Protein AF-A0A930HTI9-F1 (afdb_monomer)

Sequence (51 aa):
MAKESMKAREVKRAKLVAKYAAKRAQLKAEGNYEALQALPKNASPVRLHNR

Radius of gyration: 12.64 Å; Cα contacts (8 Å, |Δi|>4): 28; chains: 1; bounding box: 31×15×33 Å

Mean predicted aligned error: 3.72 Å

Structure (mmCIF, N/CA/C/O backbone):
data_AF-A0A930HTI9-F1
#
_entry.id   AF-A0A930HTI9-F1
#
loop_
_atom_site.group_PDB
_atom_site.id
_atom_site.type_symbol
_atom_site.label_atom_id
_atom_site.label_alt_id
_atom_site.label_comp_id
_atom_site.label_asym_id
_atom_site.label_entity_id
_atom_site.label_seq_id
_atom_site.pdbx_PDB_ins_code
_atom_site.Cartn_x
_atom_site.Cartn_y
_atom_site.Cartn_z
_atom_site.occupancy
_atom_site.B_iso_or_equiv
_atom_site.auth_seq_id
_atom_site.auth_comp_id
_atom_site.auth_asym_id
_atom_site.auth_atom_id
_atom_site.pdbx_PDB_model_num
ATOM 1 N N . MET A 1 1 ? 17.692 7.420 -17.375 1.00 73.56 1 MET A N 1
ATOM 2 C CA . MET A 1 1 ? 16.671 6.349 -17.277 1.00 73.56 1 MET A CA 1
ATOM 3 C C . MET A 1 1 ? 16.601 5.861 -15.832 1.00 73.56 1 MET A C 1
ATOM 5 O O . MET A 1 1 ? 17.650 5.708 -15.217 1.00 73.56 1 MET A O 1
ATOM 9 N N . ALA A 1 2 ? 15.411 5.666 -15.252 1.00 80.38 2 ALA A N 1
ATOM 10 C CA . ALA A 1 2 ? 15.308 5.100 -13.903 1.00 80.38 2 ALA A CA 1
ATOM 11 C C . ALA A 1 2 ? 15.809 3.646 -13.892 1.00 80.38 2 ALA A C 1
ATOM 13 O O . ALA A 1 2 ? 15.497 2.891 -14.812 1.00 80.38 2 ALA A O 1
ATOM 14 N N . LYS A 1 3 ? 16.548 3.259 -12.842 1.00 92.31 3 LYS A N 1
ATOM 15 C CA . LYS A 1 3 ? 17.020 1.878 -12.648 1.00 92.31 3 LYS A CA 1
ATOM 16 C C . LYS A 1 3 ? 15.832 0.913 -12.711 1.00 92.31 3 LYS A C 1
ATOM 18 O O . LYS A 1 3 ? 14.790 1.188 -12.113 1.00 92.31 3 LYS A O 1
ATOM 23 N N . GLU A 1 4 ? 15.988 -0.227 -13.376 1.00 92.69 4 GLU A N 1
ATOM 24 C CA . GLU A 1 4 ? 14.915 -1.226 -13.512 1.00 92.69 4 GLU A CA 1
ATOM 25 C C . GLU A 1 4 ? 14.379 -1.700 -12.157 1.00 92.69 4 GLU A C 1
ATOM 27 O O . GLU A 1 4 ? 13.170 -1.822 -11.961 1.00 92.69 4 GLU A O 1
ATOM 32 N N . SER A 1 5 ? 15.267 -1.834 -11.170 1.00 92.94 5 SER A N 1
ATOM 33 C CA . SER A 1 5 ? 14.910 -2.160 -9.787 1.00 92.94 5 SER A CA 1
ATOM 34 C C . SER A 1 5 ? 13.940 -1.154 -9.155 1.00 92.94 5 SER A C 1
ATOM 36 O O . SER A 1 5 ? 13.103 -1.530 -8.332 1.00 92.94 5 SER A O 1
ATOM 38 N N . MET A 1 6 ? 14.003 0.119 -9.555 1.00 92.25 6 MET A N 1
ATOM 39 C CA . MET A 1 6 ? 13.092 1.158 -9.072 1.00 92.25 6 MET A CA 1
ATOM 40 C C . MET A 1 6 ? 11.718 1.056 -9.734 1.00 92.25 6 MET A C 1
ATOM 42 O O . MET A 1 6 ? 10.714 1.175 -9.034 1.00 92.25 6 MET A O 1
ATOM 46 N N . LYS A 1 7 ? 11.660 0.761 -11.039 1.00 90.81 7 LYS A N 1
ATOM 47 C CA . LYS A 1 7 ? 10.392 0.499 -11.744 1.00 90.81 7 LYS A CA 1
ATOM 48 C C . LYS A 1 7 ? 9.688 -0.728 -11.156 1.00 90.81 7 LYS A C 1
ATOM 50 O O . LYS A 1 7 ? 8.517 -0.658 -10.794 1.00 90.81 7 LYS A O 1
ATOM 55 N N . ALA A 1 8 ? 10.426 -1.821 -10.946 1.00 92.88 8 ALA A N 1
ATOM 56 C CA . ALA A 1 8 ? 9.898 -3.039 -10.331 1.00 92.88 8 ALA A CA 1
ATOM 57 C C . ALA A 1 8 ? 9.366 -2.801 -8.904 1.00 92.88 8 ALA A C 1
ATOM 59 O O . ALA A 1 8 ? 8.347 -3.374 -8.504 1.00 92.88 8 ALA A O 1
ATOM 60 N N . ARG A 1 9 ? 10.022 -1.924 -8.132 1.00 93.81 9 ARG A N 1
ATOM 61 C CA . ARG A 1 9 ? 9.566 -1.540 -6.790 1.00 93.81 9 ARG A CA 1
ATOM 62 C C . ARG A 1 9 ? 8.219 -0.819 -6.824 1.00 93.81 9 ARG A C 1
ATOM 64 O O . ARG A 1 9 ? 7.363 -1.154 -6.006 1.00 93.81 9 ARG A O 1
ATOM 71 N N . GLU A 1 10 ? 8.017 0.121 -7.745 1.00 92.12 10 GLU A N 1
ATOM 72 C CA . GLU A 1 10 ? 6.727 0.815 -7.882 1.00 92.12 10 GLU A CA 1
ATOM 73 C C . GLU A 1 10 ? 5.619 -0.138 -8.342 1.00 92.12 10 GLU A C 1
ATOM 75 O O . GLU A 1 10 ? 4.546 -0.160 -7.739 1.00 92.12 10 GLU A O 1
ATOM 80 N N . VAL A 1 11 ? 5.902 -1.037 -9.291 1.00 93.00 11 VAL A N 1
ATOM 81 C CA . VAL A 1 11 ? 4.942 -2.080 -9.703 1.00 93.00 11 VAL A CA 1
ATOM 82 C C . VAL A 1 11 ? 4.526 -2.955 -8.513 1.00 93.00 11 VAL A C 1
ATOM 84 O O . VAL A 1 11 ? 3.343 -3.251 -8.330 1.00 93.00 11 VAL A O 1
ATOM 87 N N . LYS A 1 12 ? 5.476 -3.352 -7.655 1.00 93.75 12 LYS A N 1
ATOM 88 C CA . LYS A 1 12 ? 5.181 -4.136 -6.443 1.00 93.75 12 LYS A CA 1
ATOM 89 C C . LYS A 1 12 ? 4.341 -3.347 -5.432 1.00 93.75 12 LYS A C 1
ATOM 91 O O . LYS A 1 12 ? 3.459 -3.930 -4.798 1.00 93.75 12 LYS A O 1
ATOM 96 N N . ARG A 1 13 ? 4.593 -2.043 -5.275 1.00 94.50 13 ARG A N 1
ATOM 97 C CA . ARG A 1 13 ? 3.797 -1.163 -4.402 1.00 94.50 13 ARG A CA 1
ATOM 98 C C . ARG A 1 13 ? 2.374 -1.007 -4.918 1.00 94.50 13 ARG A C 1
ATOM 100 O O . ARG A 1 13 ? 1.452 -1.218 -4.139 1.00 94.50 13 ARG A O 1
ATOM 107 N N . ALA A 1 14 ? 2.188 -0.746 -6.210 1.00 93.31 14 ALA A N 1
ATOM 108 C CA . ALA A 1 14 ? 0.865 -0.620 -6.820 1.00 93.31 14 ALA A CA 1
ATOM 109 C C . ALA A 1 14 ? 0.011 -1.881 -6.593 1.00 93.31 14 ALA A C 1
ATOM 111 O O . ALA A 1 14 ? -1.128 -1.789 -6.138 1.00 93.31 14 ALA A O 1
ATOM 112 N N . LYS A 1 15 ? 0.599 -3.070 -6.791 1.00 94.31 15 LYS A N 1
ATOM 113 C CA . LYS A 1 15 ? -0.064 -4.357 -6.509 1.00 94.31 15 LYS A CA 1
ATOM 114 C C . LYS A 1 15 ? -0.465 -4.506 -5.036 1.00 94.31 15 LYS A C 1
ATOM 116 O O . LYS A 1 15 ? -1.562 -4.974 -4.739 1.00 94.31 15 LYS A O 1
ATOM 121 N N . LEU A 1 16 ? 0.406 -4.108 -4.106 1.00 94.44 16 LEU A N 1
ATOM 122 C CA . LEU A 1 16 ? 0.111 -4.150 -2.669 1.00 94.44 16 LEU A CA 1
ATOM 123 C C . LEU A 1 16 ? -0.996 -3.170 -2.274 1.00 94.44 16 LEU A C 1
ATOM 125 O O . LEU A 1 16 ? -1.883 -3.542 -1.510 1.00 94.44 16 LEU A O 1
ATOM 129 N N . VAL A 1 17 ? -0.964 -1.944 -2.794 1.00 94.06 17 VAL A N 1
ATOM 130 C CA . VAL A 1 17 ? -2.002 -0.938 -2.539 1.00 94.06 17 VAL A CA 1
ATOM 131 C C . VAL A 1 17 ? -3.355 -1.446 -3.032 1.00 94.06 17 VAL A C 1
ATOM 133 O O . VAL A 1 17 ? -4.310 -1.423 -2.262 1.00 94.06 17 VAL A O 1
ATOM 136 N N . ALA A 1 18 ? -3.427 -1.992 -4.251 1.00 93.50 18 ALA A N 1
ATOM 137 C CA . ALA A 1 18 ? -4.658 -2.572 -4.788 1.00 93.50 18 ALA A CA 1
ATOM 138 C C . ALA A 1 18 ? -5.190 -3.718 -3.910 1.00 93.50 18 ALA A C 1
ATOM 140 O O . ALA A 1 18 ? -6.373 -3.745 -3.579 1.00 93.50 18 ALA A O 1
ATOM 141 N N . LYS A 1 19 ? -4.308 -4.619 -3.451 1.00 94.19 19 LYS A N 1
ATOM 142 C CA . LYS A 1 19 ? -4.683 -5.751 -2.588 1.00 94.19 19 LYS A CA 1
ATOM 143 C C . LYS A 1 19 ? -5.306 -5.315 -1.256 1.00 94.19 19 LYS A C 1
ATOM 145 O O . LYS A 1 19 ? -6.225 -5.966 -0.770 1.00 94.19 19 LYS A O 1
ATOM 150 N N . TYR A 1 20 ? -4.795 -4.248 -0.644 1.00 93.44 20 TYR A N 1
ATOM 151 C CA . TYR A 1 20 ? -5.224 -3.802 0.688 1.00 93.44 20 TYR A CA 1
ATOM 152 C C . TYR A 1 20 ? -6.154 -2.582 0.664 1.00 93.44 20 TYR A C 1
ATOM 154 O O . TYR A 1 20 ? -6.547 -2.115 1.732 1.00 93.44 20 TYR A O 1
ATOM 162 N N . ALA A 1 21 ? -6.536 -2.078 -0.513 1.00 92.81 21 ALA A N 1
ATOM 163 C CA . ALA A 1 21 ? -7.366 -0.882 -0.653 1.00 92.81 21 ALA A CA 1
ATOM 164 C C . ALA A 1 21 ? -8.703 -1.009 0.095 1.00 92.81 21 ALA A C 1
ATOM 166 O O . ALA A 1 21 ? -9.039 -0.135 0.893 1.00 92.81 21 ALA A O 1
ATOM 167 N N . ALA A 1 22 ? -9.413 -2.126 -0.095 1.00 92.38 22 ALA A N 1
ATOM 168 C CA . ALA A 1 22 ? -10.704 -2.373 0.546 1.00 92.38 22 ALA A CA 1
ATOM 169 C C . ALA A 1 22 ? -10.579 -2.472 2.076 1.00 92.38 22 ALA A C 1
ATOM 171 O O . ALA A 1 22 ? -11.255 -1.747 2.803 1.00 92.38 22 ALA A O 1
ATOM 172 N N . LYS A 1 23 ? -9.633 -3.286 2.570 1.00 90.75 23 LYS A N 1
ATOM 173 C CA . LYS A 1 23 ? -9.377 -3.439 4.013 1.00 90.75 23 LYS A CA 1
ATOM 174 C C . LYS A 1 23 ? -8.971 -2.115 4.661 1.00 90.75 23 LYS A C 1
ATOM 176 O O . LYS A 1 23 ? -9.400 -1.798 5.761 1.00 90.75 23 LYS A O 1
ATOM 181 N N . ARG A 1 24 ? -8.159 -1.309 3.975 1.00 92.31 24 ARG A N 1
ATOM 182 C CA . ARG A 1 24 ? -7.747 0.009 4.465 1.00 92.31 24 ARG A CA 1
ATOM 183 C C . ARG A 1 24 ? -8.912 1.001 4.523 1.00 92.31 24 ARG A C 1
ATOM 185 O O . ARG A 1 24 ? -8.938 1.821 5.436 1.00 92.31 24 ARG A O 1
ATOM 192 N N . ALA A 1 25 ? -9.831 0.960 3.558 1.00 91.62 25 ALA A N 1
ATOM 193 C CA . ALA A 1 25 ? -11.023 1.805 3.562 1.00 91.62 25 ALA A CA 1
ATOM 194 C C . ALA A 1 25 ? -11.955 1.448 4.729 1.00 91.62 25 ALA A C 1
ATOM 196 O O . ALA A 1 25 ? -12.375 2.348 5.449 1.00 91.62 25 ALA A O 1
ATOM 197 N N . GLN A 1 26 ? -12.178 0.151 4.968 1.00 91.62 26 GLN A N 1
ATOM 198 C CA . GLN A 1 26 ? -12.955 -0.357 6.105 1.00 91.62 26 GLN A CA 1
ATOM 199 C C . GLN A 1 26 ? -12.349 0.076 7.445 1.00 91.62 26 GLN A C 1
ATOM 201 O O . GLN A 1 26 ? -12.994 0.787 8.205 1.00 91.62 26 GLN A O 1
ATOM 206 N N . LEU A 1 27 ? -11.064 -0.219 7.678 1.00 91.81 27 LEU A N 1
ATOM 207 C CA . LEU A 1 27 ? -10.382 0.142 8.929 1.00 91.81 27 LEU A CA 1
ATOM 208 C C . LEU A 1 27 ? -10.341 1.656 9.180 1.00 91.81 27 LEU A C 1
ATOM 210 O O . LEU A 1 27 ? -10.361 2.102 10.324 1.00 91.81 27 LEU A O 1
ATOM 214 N N . LYS A 1 28 ? -10.278 2.462 8.111 1.00 89.12 28 LYS A N 1
ATOM 215 C CA . LYS A 1 28 ? -10.346 3.921 8.223 1.00 89.12 28 LYS A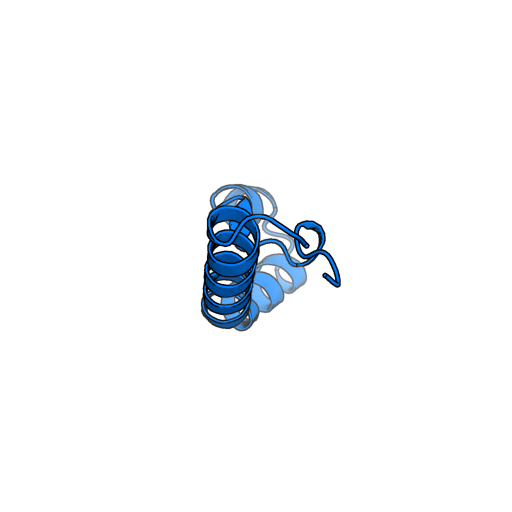 CA 1
ATOM 216 C C . LYS A 1 28 ? -11.760 4.397 8.576 1.00 89.12 28 LYS A C 1
ATOM 218 O O . LYS A 1 28 ? -11.875 5.327 9.363 1.00 89.12 28 LYS A O 1
ATOM 223 N N . ALA A 1 29 ? -12.798 3.788 8.005 1.00 91.50 29 ALA A N 1
ATOM 224 C CA . ALA A 1 29 ? -14.188 4.108 8.329 1.00 91.50 29 ALA A CA 1
ATOM 225 C C . ALA A 1 29 ? -14.544 3.709 9.771 1.00 91.50 29 ALA A C 1
ATOM 227 O O . ALA A 1 29 ? -15.227 4.454 10.462 1.00 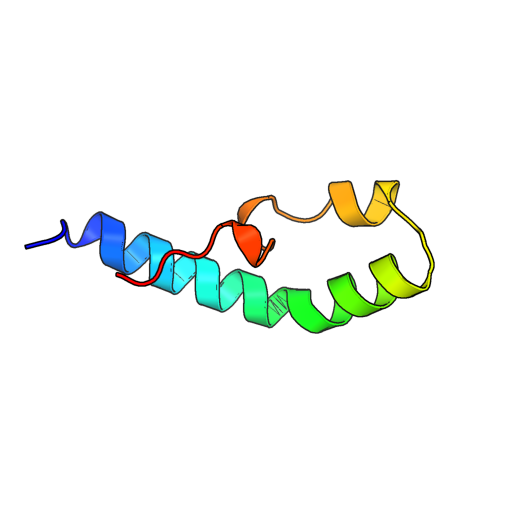91.50 29 ALA A O 1
ATOM 228 N N . GLU A 1 30 ? -14.013 2.580 10.240 1.00 91.06 30 GLU A N 1
ATOM 229 C CA . GLU A 1 30 ? -14.157 2.092 11.618 1.00 91.06 30 GLU A CA 1
ATOM 230 C C . GLU A 1 30 ? -13.337 2.901 12.639 1.00 91.06 30 GLU A C 1
ATOM 232 O O . GLU A 1 30 ? -13.518 2.736 13.841 1.00 91.06 30 GLU A O 1
ATOM 237 N N . GLY A 1 31 ? -12.408 3.754 12.192 1.00 89.81 31 GLY A N 1
ATOM 238 C CA . GLY A 1 31 ? -11.520 4.508 13.082 1.00 89.81 31 GLY A CA 1
ATOM 239 C C . GLY A 1 31 ? -10.501 3.639 13.832 1.00 89.81 31 GLY A C 1
ATOM 240 O O . GLY A 1 31 ? -9.889 4.101 14.793 1.00 89.81 31 GLY A O 1
ATOM 241 N N . ASN A 1 32 ? -10.284 2.391 13.404 1.00 89.31 32 ASN A N 1
A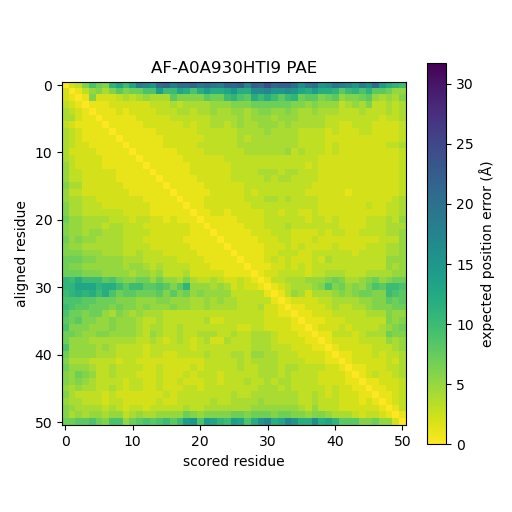TOM 242 C CA . ASN A 1 32 ? -9.338 1.475 14.038 1.00 89.31 32 ASN A CA 1
ATOM 243 C C . ASN A 1 32 ? -7.909 1.725 13.526 1.00 89.31 32 ASN A C 1
ATOM 245 O O . ASN A 1 32 ? -7.405 1.068 12.605 1.00 89.31 32 ASN A O 1
ATOM 249 N N . TYR A 1 33 ? -7.256 2.723 14.121 1.00 87.00 33 TYR A N 1
ATOM 250 C CA . TYR A 1 33 ? -5.922 3.171 13.721 1.00 87.00 33 TYR A CA 1
ATOM 251 C C . TYR A 1 33 ? -4.806 2.170 14.059 1.00 87.00 33 TYR A C 1
ATOM 253 O O . TYR A 1 33 ? -3.824 2.098 13.319 1.00 87.00 33 TYR A O 1
ATOM 261 N N . GLU A 1 34 ? -4.963 1.350 15.100 1.00 89.88 34 GLU A N 1
ATOM 262 C CA . GLU A 1 34 ? -3.995 0.298 15.445 1.00 89.88 34 GLU A CA 1
ATOM 263 C C . GLU A 1 34 ? -3.961 -0.794 14.372 1.00 89.88 34 GLU A C 1
ATOM 265 O O . GLU A 1 34 ?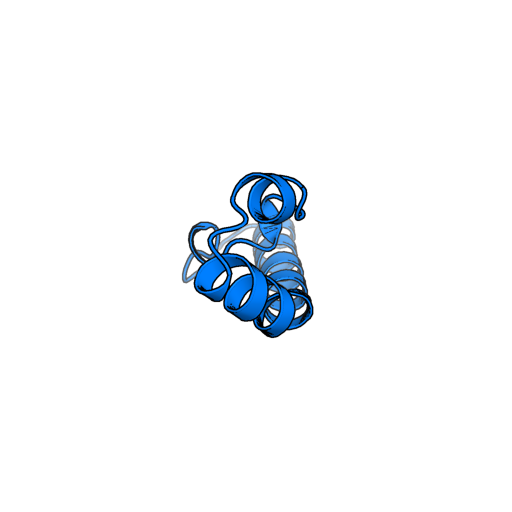 -2.901 -1.127 13.830 1.00 89.88 34 GLU A O 1
ATOM 270 N N . ALA A 1 35 ? -5.136 -1.293 13.976 1.00 89.06 35 ALA A N 1
ATOM 271 C CA . ALA A 1 35 ? -5.251 -2.270 12.898 1.00 89.06 35 ALA A CA 1
ATOM 272 C C . ALA A 1 35 ? -4.811 -1.685 11.544 1.00 89.06 35 ALA A C 1
ATOM 274 O O . ALA A 1 35 ? -4.229 -2.390 10.713 1.00 89.06 35 ALA A O 1
ATOM 275 N N . LEU A 1 36 ? -5.045 -0.387 11.321 1.00 89.50 36 LEU A N 1
ATOM 276 C CA . LEU A 1 36 ? -4.550 0.331 10.147 1.00 89.50 36 LEU A CA 1
ATOM 277 C C . LEU A 1 36 ? -3.012 0.391 10.117 1.00 89.50 36 LEU A C 1
ATOM 279 O O . LEU A 1 36 ? -2.418 0.241 9.045 1.00 89.50 36 LEU A O 1
ATOM 283 N N . GLN A 1 37 ? -2.368 0.591 11.270 1.00 88.75 37 GLN A N 1
ATOM 284 C CA . GLN A 1 37 ? -0.909 0.643 11.405 1.00 88.75 37 GLN A CA 1
ATOM 285 C C . GLN A 1 37 ? -0.249 -0.734 11.255 1.00 88.75 37 GLN A C 1
ATOM 287 O O . GLN A 1 37 ? 0.882 -0.813 10.768 1.00 88.75 37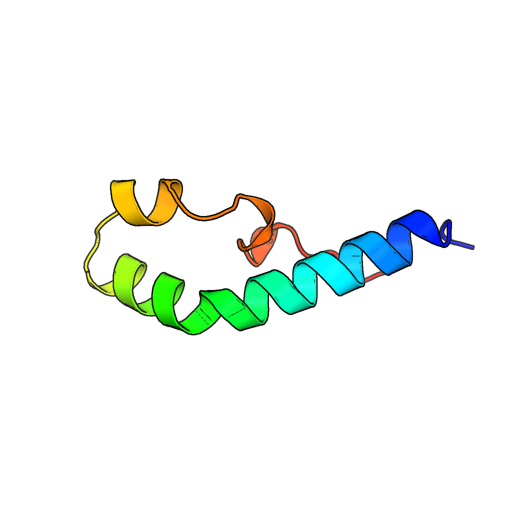 GLN A O 1
ATOM 292 N N . ALA A 1 38 ? -0.958 -1.813 11.597 1.00 91.62 38 ALA A N 1
ATOM 293 C CA . ALA A 1 38 ? -0.496 -3.187 11.401 1.00 91.62 38 ALA A CA 1
ATOM 294 C C . ALA A 1 38 ? -0.397 -3.600 9.915 1.00 91.62 38 ALA A C 1
ATOM 296 O O . ALA A 1 38 ? 0.231 -4.611 9.588 1.00 91.62 38 ALA A O 1
ATOM 297 N N . LEU A 1 39 ? -0.991 -2.837 8.986 1.00 89.81 39 LEU A N 1
ATOM 298 C CA . LEU A 1 39 ? -0.868 -3.113 7.555 1.00 89.81 39 LEU A CA 1
ATOM 299 C C . LEU A 1 39 ? 0.568 -2.880 7.042 1.00 89.81 39 LEU A C 1
ATOM 301 O O . LEU A 1 39 ? 1.293 -2.014 7.540 1.00 89.81 39 LEU A O 1
ATOM 305 N N . PRO A 1 40 ? 0.991 -3.586 5.974 1.00 93.44 40 PRO A N 1
ATOM 306 C CA . PRO A 1 40 ? 2.298 -3.359 5.368 1.00 93.44 40 PRO A CA 1
ATOM 307 C C . PRO A 1 40 ? 2.490 -1.886 4.978 1.00 93.44 40 PRO A C 1
ATOM 309 O O . PRO A 1 40 ? 1.685 -1.329 4.235 1.00 93.44 40 PRO A O 1
ATOM 312 N N . LYS A 1 41 ? 3.605 -1.259 5.383 1.00 90.25 41 LYS A N 1
ATOM 313 C CA . LYS A 1 41 ? 3.874 0.174 5.114 1.00 90.25 41 LYS A CA 1
ATOM 314 C C . LYS A 1 41 ? 3.758 0.556 3.630 1.00 90.25 41 LYS A C 1
ATOM 316 O O . LYS A 1 41 ? 3.362 1.675 3.313 1.00 90.25 41 LYS A O 1
ATOM 321 N N . ASN A 1 42 ? 4.104 -0.367 2.727 1.00 93.50 42 ASN A N 1
ATOM 322 C CA . ASN A 1 42 ? 4.039 -0.188 1.269 1.00 93.50 42 ASN A CA 1
ATOM 323 C C . ASN A 1 42 ? 2.624 -0.312 0.678 1.00 93.50 42 ASN A C 1
ATOM 325 O O . ASN A 1 42 ? 2.444 0.016 -0.488 1.00 93.50 42 ASN A O 1
ATOM 329 N N . ALA A 1 43 ? 1.641 -0.779 1.450 1.00 91.88 43 ALA A N 1
ATOM 330 C CA . ALA A 1 43 ? 0.233 -0.785 1.059 1.00 91.88 43 ALA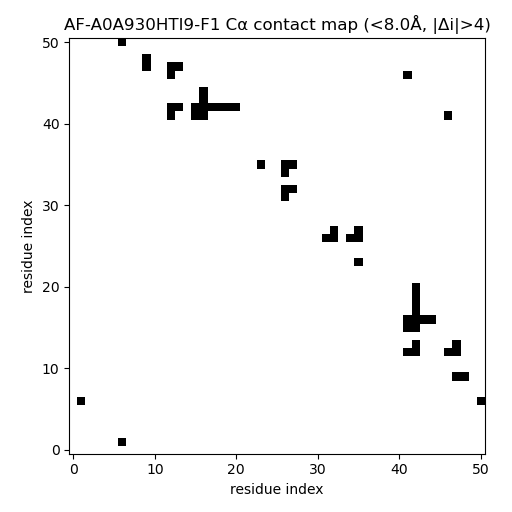 A CA 1
ATOM 331 C C . ALA A 1 43 ? -0.434 0.594 1.234 1.00 91.88 43 ALA A C 1
ATOM 333 O O . ALA A 1 43 ? -1.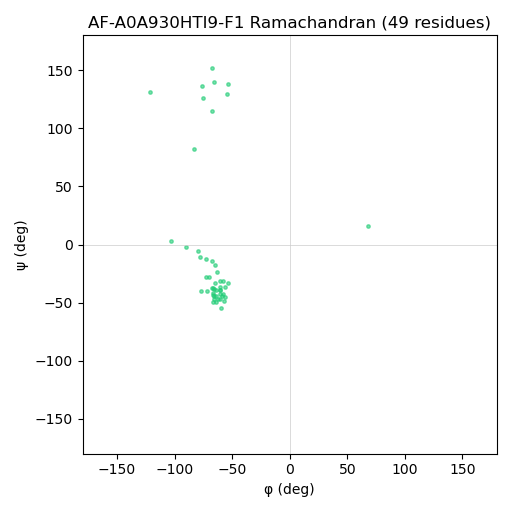590 0.777 0.857 1.00 91.88 43 ALA A O 1
ATOM 334 N N . SER A 1 44 ? 0.277 1.574 1.805 1.00 91.50 44 SER A N 1
ATOM 335 C CA . SER A 1 44 ? -0.203 2.952 1.874 1.00 91.50 44 SER A CA 1
ATOM 336 C C . SER A 1 44 ? -0.089 3.634 0.505 1.00 91.50 44 SER A C 1
ATOM 338 O O . SER A 1 44 ? 1.020 3.697 -0.036 1.00 91.50 44 SER A O 1
ATOM 340 N N . PRO A 1 45 ? -1.180 4.220 -0.026 1.00 91.94 45 PRO A N 1
ATOM 341 C CA . PRO A 1 45 ? -1.161 4.900 -1.322 1.00 91.94 45 PRO A CA 1
ATOM 342 C C . PRO A 1 45 ? -0.222 6.118 -1.345 1.00 91.94 45 PRO A C 1
ATOM 344 O O . PRO A 1 45 ? 0.298 6.462 -2.396 1.00 91.94 45 PRO A O 1
ATOM 347 N N . VAL A 1 46 ? 0.080 6.717 -0.185 1.00 92.31 46 VAL A N 1
ATOM 348 C CA . VAL A 1 46 ? 0.988 7.878 -0.055 1.00 92.31 46 VAL A CA 1
ATOM 349 C C . VAL A 1 46 ? 2.436 7.540 -0.449 1.00 92.31 46 VAL A C 1
ATOM 351 O O . VAL A 1 46 ? 3.238 8.433 -0.696 1.00 92.31 46 VAL A O 1
ATOM 354 N N . ARG A 1 47 ? 2.802 6.251 -0.509 1.00 92.00 47 ARG A N 1
ATOM 355 C CA . ARG A 1 47 ? 4.153 5.810 -0.903 1.00 92.00 47 ARG A CA 1
ATOM 356 C C . ARG A 1 47 ? 4.320 5.561 -2.403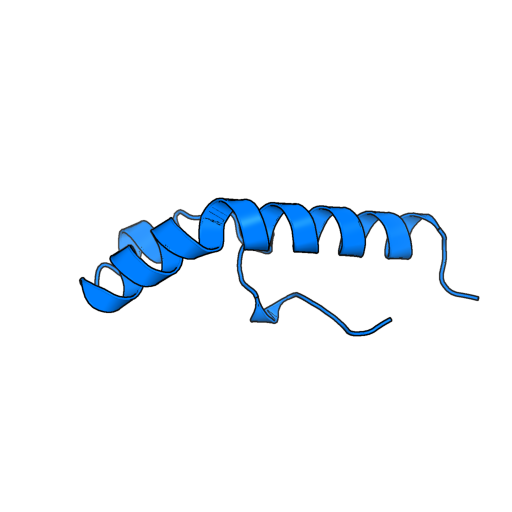 1.00 92.00 47 ARG A C 1
ATOM 358 O O . ARG A 1 47 ? 5.418 5.171 -2.806 1.00 92.00 47 ARG A O 1
ATOM 365 N N . LEU A 1 48 ? 3.260 5.716 -3.195 1.00 91.12 48 LEU A N 1
ATOM 366 C CA . LEU A 1 48 ? 3.347 5.641 -4.650 1.00 91.12 48 LEU A CA 1
ATOM 367 C C . LEU A 1 48 ? 3.958 6.935 -5.187 1.00 91.12 48 LEU A C 1
ATOM 369 O O . LEU A 1 48 ? 3.597 8.028 -4.754 1.00 91.12 48 LEU A O 1
ATOM 373 N N . HIS A 1 49 ? 4.878 6.800 -6.136 1.00 90.56 49 HIS A N 1
ATOM 374 C CA . HIS A 1 49 ? 5.418 7.931 -6.882 1.00 90.56 49 HIS A CA 1
ATOM 375 C C . HIS A 1 49 ? 5.158 7.734 -8.372 1.00 90.56 49 HIS A C 1
ATOM 377 O O . HIS A 1 49 ? 5.479 6.678 -8.915 1.00 90.56 49 HIS A O 1
ATOM 383 N N . ASN A 1 50 ? 4.636 8.771 -9.032 1.00 84.81 50 ASN A N 1
ATOM 384 C CA . ASN A 1 50 ? 4.510 8.802 -10.487 1.00 84.81 50 ASN A CA 1
ATOM 385 C C . ASN A 1 50 ? 5.931 8.852 -11.077 1.00 84.81 50 ASN A C 1
ATOM 387 O O . ASN A 1 50 ? 6.677 9.796 -10.805 1.00 84.81 50 ASN A O 1
ATOM 391 N N . ARG A 1 51 ? 6.334 7.797 -11.791 1.00 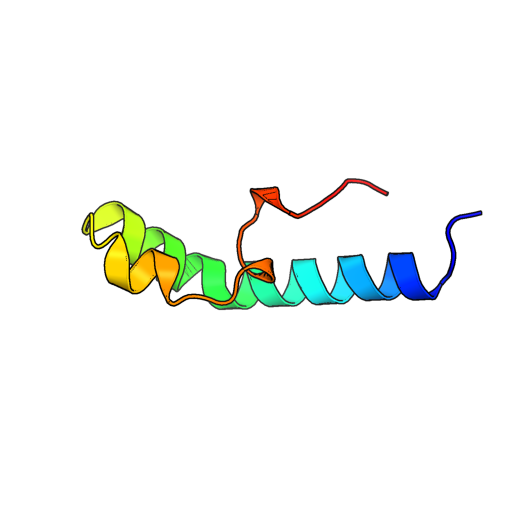79.19 51 ARG A N 1
ATOM 392 C CA . ARG A 1 51 ? 7.679 7.599 -12.353 1.00 79.19 51 ARG A CA 1
ATOM 393 C C . ARG A 1 51 ? 7.616 7.128 -13.792 1.00 79.19 51 ARG A C 1
ATOM 395 O O . ARG A 1 51 ? 6.638 6.426 -14.120 1.00 79.19 51 ARG A O 1
#

Solvent-accessible surface area (backbone atoms only — not comparable to full-atom values): 3120 Å² total; per-residue (Å²): 131,83,57,65,73,57,56,54,50,51,56,54,30,54,54,39,22,64,73,39,45,64,61,50,52,50,32,59,74,70,64,40,60,68,68,53,63,71,46,63,77,59,36,41,72,87,74,65,72,98,125

Secondary structure (DSSP, 8-state):
---HHHHHHHHHHHHHHHHHHHHHHHHHHTT-HHHHHTS-GGGSGGG----

Foldseek 3Di:
DDDPVVVVLLVVLVVLLVVCVVVLVVCVVVVVVVVNVPRDPSNDPVPHDDD

pLDDT: mean 90.87, std 3.87, range [73.56, 94.5]